Protein AF-W4FHT8-F1 (afdb_monomer_lite)

Secondary structure (DSSP, 8-state):
---------S--------TTS---B-TTSEEEEEEEETTEEEEEEEE--TT-GGG-EEEETTTTEEEESS-TTEEEE--TT-TT---EEEE---

InterPro domains:
  IPR000772 Ricin B, lectin domain [PF00652] (19-91)
  IPR035992 Ricin B-like lectins [SSF50370] (22-90)

Organism: Aphanomyces astaci (NCBI:txid112090)

pLDDT: mean 80.92, std 19.7, range [33.56, 96.69]

Sequence (94 aa):
MAPVQRRDTPAKTSSGCTTSTRQLQSNVRNCLDAYLKVGKYWVHTSLCDGAKSNQKWHVDFADHRIKHDTHPNVCLDADPTDPQRKVQVWDTGP

Radius of gyration: 15.67 Å; chains: 1; bounding box: 44×27×42 Å

Structure (mmCIF, N/CA/C/O backbone):
data_AF-W4FHT8-F1
#
_entry.id   AF-W4FHT8-F1
#
loop_
_atom_site.group_PDB
_atom_site.id
_atom_site.type_symbol
_atom_site.label_atom_id
_atom_site.label_alt_id
_atom_site.label_comp_id
_atom_site.label_asym_id
_atom_site.label_entity_id
_atom_site.label_seq_id
_atom_site.pdbx_PDB_ins_code
_atom_site.Cartn_x
_atom_site.Cartn_y
_atom_site.Cartn_z
_atom_site.occupancy
_atom_site.B_iso_or_equiv
_atom_site.auth_seq_id
_atom_site.auth_comp_id
_atom_site.auth_asym_id
_atom_site.auth_atom_id
_atom_site.pdbx_PDB_model_num
ATOM 1 N N . MET A 1 1 ? -33.190 11.893 -11.506 1.00 39.81 1 MET A N 1
ATOM 2 C CA . MET A 1 1 ? -31.740 11.821 -11.223 1.00 39.81 1 MET A CA 1
ATOM 3 C C . MET A 1 1 ? -31.142 10.832 -12.205 1.00 39.81 1 MET A C 1
ATOM 5 O O . MET A 1 1 ? -31.504 9.667 -12.147 1.00 39.81 1 MET A O 1
ATOM 9 N N . ALA A 1 2 ? -30.353 11.300 -13.171 1.00 33.56 2 ALA A N 1
ATOM 10 C CA . ALA A 1 2 ? -29.719 10.424 -14.154 1.00 33.56 2 ALA A CA 1
ATOM 11 C C . ALA A 1 2 ? -28.384 9.897 -13.592 1.00 33.56 2 ALA A C 1
ATOM 13 O O . ALA A 1 2 ? -27.673 10.665 -12.937 1.00 33.56 2 ALA A O 1
ATOM 14 N N . PRO A 1 3 ? -28.039 8.618 -13.810 1.00 37.22 3 PRO A N 1
ATOM 15 C CA . PRO A 1 3 ? -26.740 8.083 -13.423 1.00 37.22 3 PRO A CA 1
ATOM 16 C C . PRO A 1 3 ? -25.623 8.798 -14.194 1.00 37.22 3 PRO A C 1
ATOM 18 O O . PRO A 1 3 ? -25.774 9.124 -15.371 1.00 37.22 3 PRO A O 1
ATOM 21 N N . VAL A 1 4 ? -24.488 9.039 -13.534 1.00 43.19 4 VAL A N 1
ATOM 22 C CA . VAL A 1 4 ? -23.282 9.571 -14.182 1.00 43.19 4 VAL A CA 1
ATOM 23 C C . VAL A 1 4 ? -22.786 8.538 -15.198 1.00 43.19 4 VAL A C 1
ATOM 25 O O . VAL A 1 4 ? -22.140 7.557 -14.837 1.00 43.19 4 VAL A O 1
ATOM 28 N N . GLN A 1 5 ? -23.104 8.740 -16.478 1.00 38.22 5 GLN A N 1
ATOM 29 C CA . GLN A 1 5 ? -22.506 7.986 -17.578 1.00 38.22 5 GLN A CA 1
ATOM 30 C C . GLN A 1 5 ? -21.032 8.377 -17.711 1.00 38.22 5 GLN A C 1
ATOM 32 O O . GLN A 1 5 ? -20.686 9.563 -17.773 1.00 38.22 5 GLN A O 1
ATOM 37 N N . ARG A 1 6 ? -20.148 7.372 -17.754 1.00 45.06 6 ARG A N 1
ATOM 38 C CA . ARG A 1 6 ? -18.754 7.586 -18.149 1.00 45.06 6 ARG A CA 1
ATOM 39 C C . ARG A 1 6 ? -18.772 8.126 -19.579 1.00 45.06 6 ARG A C 1
ATOM 41 O O . ARG A 1 6 ? -19.414 7.554 -20.450 1.00 45.06 6 ARG A O 1
ATOM 48 N N . ARG A 1 7 ? -18.123 9.267 -19.806 1.00 44.91 7 ARG A N 1
ATOM 49 C CA . ARG A 1 7 ? -17.973 9.831 -21.149 1.00 44.91 7 ARG A CA 1
ATOM 50 C C . ARG A 1 7 ? -17.004 8.953 -21.931 1.00 44.91 7 ARG A C 1
ATOM 52 O O . ARG A 1 7 ? -15.794 9.060 -21.733 1.00 44.91 7 ARG A O 1
ATOM 59 N N . ASP A 1 8 ? -17.547 8.122 -22.811 1.00 53.19 8 ASP A N 1
ATOM 60 C CA . ASP A 1 8 ? -16.795 7.366 -23.809 1.00 53.19 8 ASP A CA 1
ATOM 61 C C . ASP A 1 8 ? -16.204 8.343 -24.835 1.00 53.19 8 ASP A C 1
ATOM 63 O O . ASP A 1 8 ? -16.781 8.669 -25.868 1.00 53.19 8 ASP A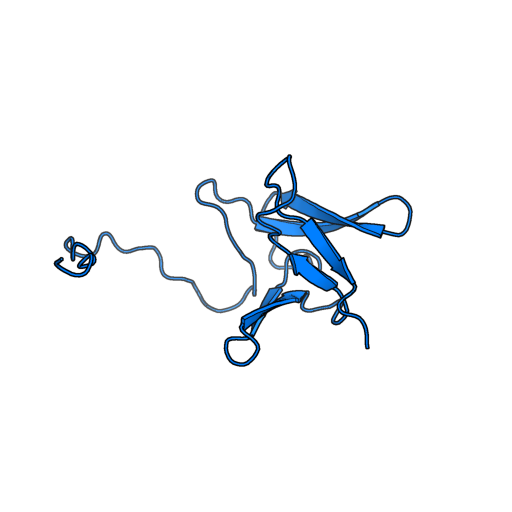 O 1
ATOM 67 N N . THR A 1 9 ? -15.043 8.887 -24.483 1.00 47.53 9 THR A N 1
ATOM 68 C CA . THR A 1 9 ? -14.156 9.595 -25.409 1.00 47.53 9 THR A CA 1
ATOM 69 C C . THR A 1 9 ? -13.468 8.526 -26.264 1.00 47.53 9 THR A C 1
ATOM 71 O O . THR A 1 9 ? -13.110 7.489 -25.697 1.00 47.53 9 THR A O 1
ATOM 74 N N . PRO A 1 10 ? -13.245 8.732 -27.583 1.00 41.53 10 PRO A N 1
ATOM 75 C CA . PRO A 1 10 ? -12.487 7.788 -28.401 1.00 41.53 10 PRO A CA 1
ATOM 76 C C . PRO A 1 10 ? -11.190 7.495 -27.672 1.00 41.53 10 PRO A C 1
ATOM 78 O O . PRO A 1 10 ? -10.535 8.444 -27.237 1.00 41.53 10 PRO A O 1
ATOM 81 N N . ALA A 1 11 ? -10.889 6.214 -27.462 1.00 45.62 11 ALA A N 1
ATOM 82 C CA . ALA A 1 11 ? -9.784 5.769 -26.637 1.00 45.62 11 ALA A CA 1
ATOM 83 C C . ALA A 1 11 ? -8.500 6.516 -27.026 1.00 45.62 11 ALA A C 1
ATOM 85 O O . ALA A 1 11 ? -7.759 6.108 -27.917 1.00 45.62 11 ALA A O 1
ATOM 86 N N . LYS A 1 12 ? -8.192 7.596 -26.295 1.00 40.81 12 LYS A N 1
ATOM 87 C CA . LYS A 1 12 ? -6.814 7.905 -25.956 1.00 40.81 12 LYS A CA 1
ATOM 88 C C . LYS A 1 12 ? -6.377 6.596 -25.349 1.00 40.81 12 LYS A C 1
ATOM 90 O O . LYS A 1 12 ? -6.935 6.234 -24.317 1.00 40.81 12 LYS A O 1
ATOM 95 N N . THR A 1 13 ? -5.539 5.840 -26.050 1.00 39.06 13 THR A N 1
ATOM 96 C CA . THR A 1 13 ? -4.941 4.624 -25.521 1.00 39.06 13 THR A CA 1
ATOM 97 C C . THR A 1 13 ? -4.395 5.011 -24.160 1.00 39.06 13 THR A C 1
ATOM 99 O O . THR A 1 13 ? -3.330 5.622 -24.059 1.00 39.06 13 THR A O 1
ATOM 102 N N . SER A 1 14 ? -5.174 4.751 -23.108 1.00 46.81 14 SER A N 1
ATOM 103 C CA . SER A 1 14 ? -4.646 4.563 -21.785 1.00 46.81 14 SER A CA 1
ATOM 104 C C . SER A 1 14 ? -3.677 3.445 -22.056 1.00 46.81 14 SER A C 1
ATOM 106 O O . SER A 1 14 ? -4.114 2.335 -22.368 1.00 46.81 14 SER A O 1
ATOM 108 N N . SER A 1 15 ? -2.389 3.777 -22.125 1.00 48.53 15 SER A N 1
ATOM 109 C CA . SER A 1 15 ? -1.322 2.802 -22.018 1.00 48.53 15 SER A CA 1
ATOM 110 C C . SER A 1 15 ? -1.818 1.829 -20.963 1.00 48.53 15 SER A C 1
ATOM 112 O O . SER A 1 15 ? -2.087 2.267 -19.842 1.00 48.53 15 SER A O 1
ATOM 114 N N . GLY A 1 16 ? -2.190 0.618 -21.393 1.00 47.62 16 GLY A N 1
ATOM 115 C CA . GLY A 1 16 ? -3.031 -0.255 -20.581 1.00 47.62 16 GLY A CA 1
ATOM 116 C C . GLY A 1 16 ? -2.406 -0.429 -19.203 1.00 47.62 16 GLY A C 1
ATOM 117 O O . GLY A 1 16 ? -1.202 -0.229 -19.050 1.00 47.62 16 GLY A O 1
ATOM 118 N N . CYS A 1 17 ? -3.191 -0.812 -18.194 1.00 49.16 17 CYS A N 1
ATOM 119 C CA . CYS A 1 17 ? -2.595 -1.436 -17.012 1.00 49.16 17 CYS A CA 1
ATOM 120 C C . CYS A 1 17 ? -1.817 -2.667 -17.504 1.00 49.16 17 CYS A C 1
ATOM 122 O O . CYS A 1 17 ? -2.393 -3.733 -17.707 1.00 49.16 17 CYS A O 1
ATOM 124 N N . THR A 1 18 ? -0.533 -2.490 -17.817 1.00 50.53 18 THR A N 1
ATOM 125 C CA . THR A 1 18 ? 0.323 -3.527 -18.375 1.00 50.53 18 THR A CA 1
ATOM 126 C C . THR A 1 18 ? 0.559 -4.549 -17.279 1.00 50.53 18 THR A C 1
ATOM 128 O O . THR A 1 18 ? 1.050 -4.227 -16.198 1.00 50.53 18 THR A O 1
ATOM 131 N N . THR A 1 19 ? 0.182 -5.790 -17.547 1.00 60.53 19 THR A N 1
ATOM 132 C CA . THR A 1 19 ? 0.409 -6.937 -16.673 1.00 60.53 19 THR A CA 1
ATOM 133 C C . THR A 1 19 ? 1.907 -7.135 -16.432 1.00 60.53 19 THR A C 1
ATOM 135 O O . THR A 1 19 ? 2.623 -7.435 -17.383 1.00 60.53 19 THR A O 1
ATOM 138 N N . SER A 1 20 ? 2.375 -6.963 -15.183 1.00 61.97 20 SER A N 1
ATOM 139 C CA . SER A 1 20 ? 3.218 -7.947 -14.455 1.00 61.97 20 SER A CA 1
ATOM 140 C C . SER A 1 20 ? 4.043 -7.385 -13.272 1.00 61.97 20 SER A C 1
ATOM 142 O O . SER A 1 20 ? 4.812 -8.139 -12.682 1.00 61.97 20 SER A O 1
ATOM 144 N N . THR A 1 21 ? 3.925 -6.117 -12.859 1.00 70.00 21 THR A N 1
ATOM 145 C CA . THR A 1 21 ? 4.696 -5.641 -11.681 1.00 70.00 21 THR A CA 1
ATOM 146 C C . THR A 1 21 ? 3.913 -5.616 -10.369 1.00 70.00 21 THR A C 1
ATOM 148 O O . THR A 1 21 ? 4.528 -5.475 -9.318 1.00 70.00 21 THR A O 1
ATOM 151 N N . ARG A 1 22 ? 2.577 -5.774 -10.402 1.00 89.94 22 ARG A N 1
ATOM 152 C CA . ARG A 1 22 ? 1.682 -5.554 -9.240 1.00 89.94 22 ARG A CA 1
ATOM 153 C C . ARG A 1 22 ? 1.872 -4.168 -8.594 1.00 89.94 22 ARG A C 1
ATOM 155 O O . ARG A 1 22 ? 1.583 -3.987 -7.418 1.00 89.94 22 ARG A O 1
ATOM 162 N N . GLN A 1 23 ? 2.358 -3.185 -9.354 1.00 92.81 23 GLN A N 1
ATOM 163 C CA . GLN A 1 23 ? 2.561 -1.823 -8.869 1.00 92.81 23 GLN A CA 1
ATOM 164 C C . GLN A 1 23 ? 1.322 -0.959 -9.102 1.00 92.81 23 GLN A C 1
ATOM 166 O O . GLN A 1 23 ? 0.692 -1.023 -10.158 1.00 92.81 23 GLN A O 1
ATOM 171 N N . LEU A 1 24 ? 1.016 -0.101 -8.130 1.00 93.12 24 LEU A N 1
ATOM 172 C CA . LEU A 1 24 ? 0.005 0.946 -8.258 1.00 93.12 24 LEU A CA 1
ATOM 173 C C . LEU A 1 24 ? 0.706 2.254 -8.623 1.00 93.12 24 LEU A C 1
ATOM 175 O O . LEU A 1 24 ? 1.443 2.807 -7.806 1.00 93.12 24 LEU A O 1
ATOM 179 N N . GLN A 1 25 ? 0.508 2.725 -9.854 1.00 92.62 25 GLN A N 1
ATOM 180 C CA . GLN A 1 25 ? 1.192 3.904 -10.385 1.00 92.62 25 GLN A CA 1
ATOM 181 C C . GLN A 1 25 ? 0.299 5.151 -10.321 1.00 92.62 25 GLN A C 1
ATOM 183 O O . GLN A 1 25 ? -0.874 5.117 -10.690 1.00 92.62 25 GLN A O 1
ATOM 188 N N . SER A 1 26 ? 0.866 6.273 -9.883 1.00 90.88 26 SER A N 1
ATOM 189 C CA . SER A 1 26 ? 0.229 7.587 -9.933 1.00 90.88 26 SER A CA 1
ATOM 190 C C . SER A 1 26 ? 0.255 8.180 -11.347 1.00 90.88 26 SER A C 1
ATOM 192 O O . SER A 1 26 ? 1.031 7.781 -12.217 1.00 90.88 26 SER A O 1
ATOM 194 N N . ASN A 1 27 ? -0.542 9.221 -11.577 1.00 89.00 27 ASN A N 1
ATOM 195 C CA . ASN A 1 27 ? -0.548 9.970 -12.838 1.00 89.00 27 ASN A CA 1
ATOM 196 C C . ASN A 1 27 ? 0.791 10.670 -13.160 1.00 89.00 27 ASN A C 1
ATOM 198 O O . ASN A 1 27 ? 1.027 11.016 -14.316 1.00 89.00 27 ASN A O 1
ATOM 202 N N . VAL A 1 28 ? 1.667 10.859 -12.167 1.00 88.69 28 VAL A N 1
ATOM 203 C CA . VAL A 1 28 ? 3.022 11.424 -12.323 1.00 88.69 28 VAL A CA 1
ATOM 204 C C . VAL A 1 28 ? 4.113 10.348 -12.408 1.00 88.69 28 VAL A C 1
ATOM 206 O O . VAL A 1 28 ? 5.291 10.655 -12.275 1.00 88.69 28 VAL A O 1
ATOM 209 N N . ARG A 1 29 ? 3.733 9.088 -12.667 1.00 88.50 29 ARG A N 1
ATOM 210 C CA . ARG A 1 29 ? 4.624 7.932 -12.888 1.00 88.50 29 ARG A CA 1
ATOM 211 C C . ARG A 1 29 ? 5.432 7.448 -11.677 1.00 88.50 29 ARG A C 1
ATOM 213 O O . ARG A 1 29 ? 6.346 6.647 -11.858 1.00 88.50 29 ARG A O 1
ATOM 220 N N . ASN A 1 30 ? 5.060 7.846 -10.464 1.00 94.81 30 ASN A N 1
ATOM 221 C CA . ASN A 1 30 ? 5.576 7.232 -9.238 1.00 94.81 30 ASN A CA 1
ATOM 222 C C . ASN A 1 30 ? 4.713 6.037 -8.829 1.00 94.81 30 ASN A C 1
ATOM 224 O O . ASN A 1 30 ? 3.534 5.983 -9.167 1.00 94.81 30 ASN A O 1
ATOM 228 N N . CYS A 1 31 ? 5.281 5.105 -8.076 1.00 96.06 31 CYS A N 1
ATOM 229 C CA . CYS A 1 31 ? 4.593 3.932 -7.563 1.00 96.06 31 CYS A CA 1
ATOM 230 C C . CYS A 1 31 ? 4.327 4.069 -6.066 1.00 96.06 31 CYS A C 1
ATOM 232 O O . CYS A 1 31 ? 5.105 4.689 -5.337 1.00 96.06 31 CYS A O 1
ATOM 234 N N . LEU A 1 32 ? 3.206 3.504 -5.626 1.00 96.19 32 LEU A N 1
ATOM 235 C CA . LEU A 1 32 ? 2.855 3.397 -4.219 1.00 96.19 32 LEU A CA 1
ATOM 236 C C . LEU A 1 32 ? 3.805 2.418 -3.524 1.00 96.19 32 LEU A C 1
ATOM 238 O O . LEU A 1 32 ? 3.960 1.280 -3.968 1.00 96.19 32 LEU A O 1
ATOM 242 N N . ASP A 1 33 ? 4.421 2.866 -2.441 1.00 96.69 33 ASP A N 1
ATOM 243 C CA . ASP A 1 33 ? 5.510 2.176 -1.758 1.00 96.69 33 ASP A CA 1
ATOM 244 C C . ASP A 1 33 ? 5.204 2.091 -0.255 1.00 96.69 33 ASP A C 1
ATOM 246 O O . ASP A 1 33 ? 4.932 3.117 0.378 1.00 96.69 33 ASP A O 1
ATOM 250 N N . ALA A 1 34 ? 5.202 0.874 0.298 1.00 96.31 34 ALA A N 1
ATOM 251 C CA . ALA A 1 34 ? 5.033 0.606 1.723 1.00 96.31 34 ALA A CA 1
ATOM 252 C C . ALA A 1 34 ? 6.393 0.378 2.395 1.00 96.31 34 ALA A C 1
ATOM 254 O O . ALA A 1 34 ? 6.977 -0.702 2.316 1.00 96.31 34 ALA A O 1
ATOM 255 N N . TYR A 1 35 ? 6.893 1.375 3.111 1.00 94.12 35 TYR A N 1
ATOM 256 C CA . TYR A 1 35 ? 8.234 1.350 3.684 1.00 94.12 35 TYR A CA 1
ATOM 257 C C . TYR A 1 35 ? 8.201 1.244 5.209 1.00 94.12 35 TYR A C 1
ATOM 259 O O . TYR A 1 35 ? 7.286 1.733 5.874 1.00 94.12 35 TYR A O 1
ATOM 267 N N . LEU A 1 36 ? 9.226 0.611 5.780 1.00 92.06 36 LEU A N 1
ATOM 268 C CA . LEU A 1 36 ? 9.381 0.487 7.226 1.00 92.06 36 LEU A CA 1
ATOM 269 C C . LEU A 1 36 ? 10.071 1.736 7.792 1.00 92.06 36 LEU A C 1
ATOM 271 O O . LEU A 1 36 ? 11.167 2.103 7.366 1.00 92.06 36 LEU A O 1
ATOM 275 N N . LYS A 1 37 ? 9.461 2.370 8.794 1.00 91.25 37 LYS A N 1
ATOM 276 C CA . LYS A 1 37 ? 10.042 3.499 9.530 1.00 91.25 37 LYS A CA 1
ATOM 277 C C . LYS A 1 37 ? 9.680 3.400 11.008 1.00 91.25 37 LYS A C 1
ATOM 279 O O . LYS A 1 37 ? 8.507 3.381 11.370 1.00 91.25 37 LYS A O 1
ATOM 284 N N . VAL A 1 38 ? 10.705 3.363 11.864 1.00 91.69 38 VAL A N 1
ATOM 285 C CA . VAL A 1 38 ? 10.571 3.227 13.331 1.00 91.69 38 VAL A CA 1
ATOM 286 C C . VAL A 1 38 ? 9.677 2.028 13.708 1.00 91.69 38 VAL A C 1
ATOM 288 O O . VAL A 1 38 ? 8.731 2.147 14.479 1.00 91.69 38 VAL A O 1
ATOM 291 N N . GLY A 1 39 ? 9.940 0.868 13.093 1.00 89.19 39 GLY A N 1
ATOM 292 C CA . GLY A 1 39 ? 9.232 -0.388 13.382 1.00 89.19 39 GLY A CA 1
ATOM 293 C C . GLY A 1 39 ? 7.774 -0.456 12.911 1.00 89.19 39 GLY A C 1
ATOM 294 O O . GLY A 1 39 ? 7.086 -1.414 13.244 1.00 89.19 39 GLY A O 1
ATOM 295 N N . LYS A 1 40 ? 7.292 0.533 12.148 1.00 89.56 40 LYS A N 1
ATOM 296 C CA . LYS A 1 40 ? 5.936 0.561 11.581 1.00 89.56 40 LYS A CA 1
ATOM 297 C C . LYS A 1 40 ? 5.983 0.764 10.074 1.00 89.56 40 LYS A C 1
ATOM 299 O O . LYS A 1 40 ? 6.900 1.418 9.573 1.00 89.56 40 LYS A O 1
ATOM 304 N N . TYR A 1 41 ? 4.997 0.228 9.364 1.00 93.12 41 TYR A N 1
ATOM 305 C CA . TYR A 1 41 ? 4.833 0.510 7.944 1.00 93.12 41 TYR A CA 1
ATOM 306 C C . TYR A 1 41 ? 4.209 1.888 7.737 1.00 93.12 41 TYR A C 1
ATOM 308 O O . TYR A 1 41 ? 3.342 2.324 8.493 1.00 93.12 41 TYR A O 1
ATOM 316 N N . TRP A 1 42 ? 4.678 2.562 6.698 1.00 94.56 42 TRP A N 1
ATOM 317 C CA . TRP A 1 42 ? 4.171 3.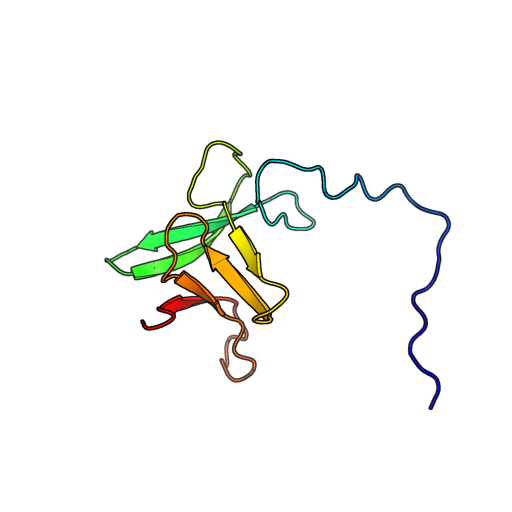828 6.193 1.00 94.56 42 TRP A CA 1
ATOM 318 C C . TRP A 1 42 ? 4.005 3.707 4.688 1.00 94.56 42 TRP A C 1
ATOM 320 O O . TRP A 1 42 ? 4.616 2.842 4.065 1.00 94.56 42 TRP A O 1
ATOM 330 N N . VAL A 1 43 ? 3.218 4.599 4.096 1.00 95.94 43 VAL A N 1
ATOM 331 C CA . VAL A 1 43 ? 3.027 4.637 2.650 1.00 95.94 43 VAL A CA 1
ATOM 332 C C . VAL A 1 43 ? 3.444 5.983 2.085 1.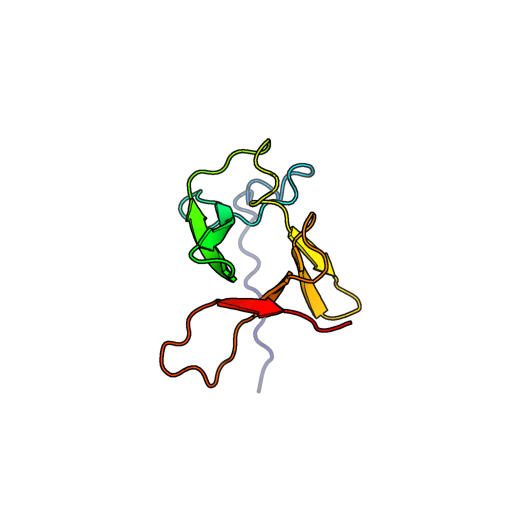00 95.94 43 VAL A C 1
ATOM 334 O O . VAL A 1 43 ? 3.213 7.031 2.688 1.00 95.94 43 VAL A O 1
ATOM 337 N N . HIS A 1 44 ? 4.079 5.952 0.922 1.00 95.81 44 HIS A N 1
ATOM 338 C CA . HIS A 1 44 ? 4.372 7.140 0.134 1.00 95.81 44 HIS A CA 1
ATOM 339 C C . HIS A 1 44 ? 4.383 6.796 -1.356 1.00 95.81 44 HIS A C 1
ATOM 341 O O . HIS A 1 44 ? 4.165 5.651 -1.749 1.00 95.81 44 HIS A O 1
ATOM 347 N N . THR A 1 45 ? 4.628 7.800 -2.196 1.00 95.88 45 THR A N 1
ATOM 348 C CA . THR A 1 45 ? 4.975 7.550 -3.596 1.00 95.88 45 THR A CA 1
ATOM 349 C C . THR A 1 45 ? 6.485 7.659 -3.770 1.00 95.88 45 THR A C 1
ATOM 351 O O . THR A 1 45 ? 7.122 8.540 -3.189 1.00 95.88 45 THR A O 1
ATOM 354 N N . SER A 1 46 ? 7.053 6.760 -4.565 1.00 95.94 46 SER A N 1
ATOM 355 C CA . SER A 1 46 ? 8.478 6.713 -4.898 1.00 95.94 46 SER A CA 1
ATOM 356 C C . SER A 1 46 ? 8.658 6.381 -6.379 1.00 95.94 46 SER A C 1
ATOM 358 O O . SER A 1 46 ? 7.691 6.026 -7.055 1.00 95.94 46 SER A O 1
ATOM 360 N N . LEU A 1 47 ? 9.875 6.490 -6.913 1.00 96.19 47 LEU A N 1
ATOM 361 C CA . LEU A 1 47 ? 10.144 6.048 -8.283 1.00 96.19 47 LEU A CA 1
ATOM 362 C C . LEU A 1 47 ? 9.782 4.564 -8.430 1.00 96.19 47 LEU A C 1
ATOM 364 O O . LEU A 1 47 ? 10.098 3.747 -7.562 1.00 96.19 47 LEU A O 1
ATOM 368 N N . CYS A 1 48 ? 9.104 4.236 -9.528 1.00 94.75 48 CYS A N 1
ATOM 369 C CA . CYS A 1 48 ? 8.714 2.867 -9.828 1.00 94.75 48 CYS A CA 1
ATOM 370 C C . CYS A 1 48 ? 9.937 1.992 -10.105 1.00 94.75 48 CYS A C 1
ATOM 372 O O . CYS A 1 48 ? 10.731 2.293 -10.994 1.00 94.75 48 CYS A O 1
ATOM 374 N N . ASP A 1 49 ? 10.027 0.868 -9.404 1.00 93.25 49 ASP A N 1
ATOM 375 C CA . ASP A 1 49 ? 11.010 -0.184 -9.643 1.00 93.25 49 ASP A CA 1
ATOM 376 C C . ASP A 1 49 ? 10.330 -1.549 -9.476 1.00 93.25 49 ASP A C 1
ATOM 378 O O . ASP A 1 49 ? 9.922 -1.926 -8.380 1.00 93.25 49 ASP A O 1
ATOM 382 N N . GLY A 1 50 ? 10.174 -2.294 -10.573 1.00 91.00 50 GLY A N 1
ATOM 383 C CA . GLY A 1 50 ? 9.477 -3.586 -10.561 1.00 91.00 50 GLY A CA 1
ATOM 384 C C . GLY A 1 50 ? 10.151 -4.660 -9.692 1.00 91.00 50 GLY A C 1
ATOM 385 O O . GLY A 1 50 ? 9.508 -5.651 -9.329 1.00 91.00 50 GLY A O 1
ATOM 386 N N . ALA A 1 51 ? 11.425 -4.472 -9.329 1.00 91.94 51 ALA A N 1
ATOM 387 C CA . ALA A 1 51 ? 12.148 -5.360 -8.424 1.00 91.94 51 ALA A CA 1
ATOM 388 C C . ALA A 1 51 ? 11.834 -5.087 -6.941 1.00 91.94 51 ALA A C 1
ATOM 390 O O . ALA A 1 51 ? 11.988 -5.985 -6.111 1.00 91.94 51 ALA A O 1
ATOM 391 N N . LYS A 1 52 ? 11.352 -3.885 -6.594 1.00 93.31 52 LYS A N 1
ATOM 392 C CA . LYS A 1 52 ? 11.036 -3.493 -5.215 1.00 93.31 52 LYS A CA 1
ATOM 393 C C . LYS A 1 52 ? 9.789 -4.210 -4.702 1.00 93.31 52 LYS A C 1
ATOM 395 O O . LYS A 1 52 ? 8.667 -3.911 -5.103 1.00 93.31 52 LYS A O 1
ATOM 400 N N . SER A 1 53 ? 9.982 -5.158 -3.784 1.00 94.69 53 SER A N 1
ATOM 401 C CA . SER A 1 53 ? 8.893 -5.907 -3.138 1.00 94.69 53 SER A CA 1
ATOM 402 C C . SER A 1 53 ? 7.921 -5.010 -2.374 1.00 94.69 53 SER A C 1
ATOM 404 O O . SER A 1 53 ? 6.727 -5.287 -2.363 1.00 94.69 53 SER A O 1
ATOM 406 N N . ASN A 1 54 ? 8.417 -3.911 -1.807 1.00 96.00 54 ASN A N 1
ATOM 407 C CA . ASN A 1 54 ? 7.628 -2.904 -1.102 1.00 96.00 54 ASN A CA 1
ATOM 408 C C . ASN A 1 54 ? 6.734 -2.037 -2.011 1.00 96.00 54 ASN A C 1
ATOM 410 O O . ASN A 1 54 ? 6.006 -1.182 -1.518 1.00 96.00 54 ASN A O 1
ATOM 414 N N . GLN A 1 55 ? 6.781 -2.234 -3.333 1.00 96.19 55 GLN A N 1
ATOM 415 C CA . GLN A 1 55 ? 5.911 -1.550 -4.297 1.00 96.19 55 GLN A CA 1
ATOM 416 C C . GLN A 1 55 ? 4.844 -2.474 -4.892 1.00 96.19 55 GLN A C 1
ATOM 418 O O . GLN A 1 55 ? 4.191 -2.114 -5.874 1.00 96.19 55 GLN A O 1
ATOM 423 N N . LYS A 1 56 ? 4.676 -3.675 -4.331 1.00 94.88 56 LYS A N 1
ATOM 424 C CA . LYS A 1 56 ? 3.776 -4.699 -4.859 1.00 94.88 56 LYS A CA 1
ATOM 425 C C . LYS A 1 56 ? 2.513 -4.786 -4.015 1.00 94.88 56 LYS A C 1
ATOM 427 O O . LYS A 1 56 ? 2.567 -4.978 -2.802 1.00 94.88 56 LYS A O 1
ATOM 432 N N . TRP A 1 57 ? 1.374 -4.694 -4.688 1.00 94.31 57 TRP A N 1
ATOM 433 C CA . TRP A 1 57 ? 0.051 -4.678 -4.083 1.00 94.31 57 TRP A CA 1
ATOM 434 C C . TRP A 1 57 ? -0.871 -5.670 -4.790 1.00 94.31 57 TRP A C 1
ATOM 436 O O . TRP A 1 57 ? -0.888 -5.779 -6.018 1.00 94.31 57 TRP A O 1
ATOM 446 N N . HIS A 1 58 ? -1.671 -6.376 -4.006 1.00 92.19 58 HIS A N 1
ATOM 447 C CA . HIS A 1 58 ? -2.740 -7.238 -4.468 1.00 92.19 58 HIS A CA 1
ATOM 448 C C . HIS A 1 58 ? -4.082 -6.526 -4.281 1.00 92.19 58 HIS A C 1
ATOM 450 O O . HIS A 1 58 ? -4.480 -6.216 -3.158 1.00 92.19 58 HIS A O 1
ATOM 456 N N . VAL A 1 59 ? -4.782 -6.263 -5.385 1.00 90.75 59 VAL A N 1
ATOM 457 C CA . VAL A 1 59 ? -6.153 -5.740 -5.349 1.00 90.75 59 VAL A CA 1
ATOM 458 C C . VAL A 1 59 ? -7.099 -6.926 -5.223 1.00 90.75 59 VAL A C 1
ATOM 460 O O . VAL A 1 59 ? -7.351 -7.640 -6.193 1.00 90.75 59 VAL A O 1
ATOM 463 N N . ASP A 1 60 ? -7.587 -7.138 -4.010 1.00 88.31 60 ASP A N 1
ATOM 464 C CA . ASP A 1 60 ? -8.576 -8.150 -3.692 1.00 88.31 60 ASP A CA 1
ATOM 465 C C . ASP A 1 60 ? -9.974 -7.593 -3.966 1.00 88.31 60 ASP A C 1
ATOM 467 O O . ASP A 1 60 ? -10.516 -6.780 -3.210 1.00 88.31 60 ASP A O 1
ATOM 471 N N . PHE A 1 61 ? -10.553 -8.017 -5.084 1.00 87.31 61 PHE A N 1
ATOM 472 C CA . PHE A 1 61 ? -11.887 -7.589 -5.487 1.00 87.31 61 PHE A CA 1
ATOM 473 C C . PHE A 1 61 ? -13.008 -8.266 -4.695 1.00 87.31 61 PHE A C 1
ATOM 475 O O . PHE A 1 61 ? -14.105 -7.714 -4.673 1.00 87.31 61 PHE A O 1
ATOM 482 N N . ALA A 1 62 ? -12.755 -9.421 -4.070 1.00 90.31 62 ALA A N 1
ATOM 483 C CA . ALA A 1 62 ? -13.758 -10.140 -3.289 1.00 90.31 62 ALA A CA 1
ATOM 484 C C . ALA A 1 62 ? -13.934 -9.498 -1.908 1.00 90.31 62 ALA A C 1
ATOM 486 O O . ALA A 1 62 ? -15.058 -9.228 -1.497 1.00 90.31 62 ALA A O 1
ATOM 487 N N . ASP A 1 63 ? -12.821 -9.173 -1.246 1.00 86.00 63 ASP A N 1
ATOM 488 C CA . ASP A 1 63 ? -12.828 -8.524 0.072 1.00 86.00 63 ASP A CA 1
ATOM 489 C C . ASP A 1 63 ? -12.860 -6.989 -0.008 1.00 86.00 63 ASP A C 1
ATOM 491 O O . ASP A 1 63 ? -12.930 -6.315 1.021 1.00 86.00 63 ASP A O 1
ATOM 495 N N . HIS A 1 64 ? -12.765 -6.427 -1.217 1.00 89.44 64 HIS A N 1
ATOM 496 C CA . HIS A 1 64 ? -12.635 -4.988 -1.472 1.00 89.44 64 HIS A CA 1
ATOM 497 C C . HIS A 1 64 ? -11.445 -4.354 -0.736 1.00 89.44 64 HIS A C 1
ATOM 499 O O . HIS A 1 64 ? -11.551 -3.279 -0.144 1.00 89.44 64 HIS A O 1
ATOM 505 N N . ARG A 1 65 ? -10.290 -5.026 -0.777 1.00 90.19 65 ARG A N 1
ATOM 506 C CA . ARG A 1 65 ? -9.066 -4.612 -0.074 1.00 90.19 65 ARG A CA 1
ATOM 507 C C . ARG A 1 65 ? -7.896 -4.476 -1.034 1.00 90.19 65 ARG A C 1
ATOM 509 O O . ARG A 1 65 ? -7.787 -5.203 -2.014 1.00 90.19 65 ARG A O 1
ATOM 516 N N . ILE A 1 66 ? -6.973 -3.578 -0.712 1.00 93.31 66 ILE A N 1
ATOM 517 C CA . ILE A 1 66 ? -5.670 -3.498 -1.375 1.00 93.31 66 ILE A CA 1
ATOM 518 C C . ILE A 1 66 ? -4.631 -3.975 -0.361 1.00 93.31 66 ILE A C 1
ATOM 520 O O . ILE A 1 66 ? -4.275 -3.248 0.564 1.00 93.31 66 ILE A O 1
ATOM 524 N N . LYS A 1 67 ? -4.187 -5.222 -0.519 1.00 93.75 67 LYS A N 1
ATOM 525 C CA . LYS A 1 67 ? -3.256 -5.919 0.378 1.00 93.75 67 LYS A CA 1
ATOM 526 C C . LYS A 1 67 ? -1.825 -5.736 -0.126 1.00 93.75 67 LYS A C 1
ATOM 528 O O . LYS A 1 67 ? -1.594 -5.729 -1.334 1.00 93.75 67 LYS A O 1
ATOM 533 N N . HIS A 1 68 ? -0.851 -5.596 0.763 1.00 94.69 68 HIS A N 1
ATOM 534 C CA . HIS A 1 68 ? 0.552 -5.613 0.362 1.00 94.69 68 HIS A CA 1
ATOM 535 C C . HIS A 1 68 ? 0.970 -7.040 -0.028 1.00 94.69 68 HIS A C 1
ATOM 537 O O . HIS A 1 68 ? 0.650 -7.999 0.670 1.00 94.69 68 HIS A O 1
ATOM 543 N N . ASP A 1 69 ? 1.703 -7.196 -1.131 1.00 92.69 69 ASP A N 1
ATOM 544 C CA . ASP A 1 69 ? 1.969 -8.515 -1.731 1.00 92.69 69 ASP A CA 1
ATOM 545 C C . ASP A 1 69 ? 2.925 -9.374 -0.887 1.00 92.69 69 ASP A C 1
ATOM 547 O O . ASP A 1 69 ? 2.791 -10.593 -0.833 1.00 92.69 69 ASP A O 1
ATOM 551 N N . THR A 1 70 ? 3.884 -8.744 -0.197 1.00 91.44 70 THR A N 1
ATOM 552 C CA . THR A 1 70 ? 4.875 -9.454 0.642 1.00 91.44 70 THR A CA 1
ATOM 553 C C . THR A 1 70 ? 4.646 -9.319 2.142 1.00 91.44 70 THR A C 1
ATOM 555 O O . THR A 1 70 ? 5.348 -9.954 2.923 1.00 91.44 70 THR A O 1
ATOM 558 N N . HIS A 1 71 ? 3.697 -8.480 2.556 1.00 90.31 71 HIS A N 1
ATOM 559 C CA . HIS A 1 71 ? 3.380 -8.236 3.964 1.00 90.31 71 HIS A CA 1
ATOM 560 C C . HIS A 1 71 ? 1.865 -8.390 4.102 1.00 90.31 71 HIS A C 1
ATOM 562 O O . HIS A 1 71 ? 1.148 -7.396 4.047 1.00 90.31 71 HIS A O 1
ATOM 568 N N . PRO A 1 72 ? 1.350 -9.629 4.182 1.00 83.00 72 PRO A N 1
ATOM 569 C CA . PRO A 1 72 ? -0.082 -9.896 4.043 1.00 83.00 72 PRO A CA 1
ATOM 570 C C . PRO A 1 72 ? -0.926 -9.243 5.141 1.00 83.00 72 PRO A C 1
ATOM 572 O O . PRO A 1 72 ? -2.114 -9.017 4.934 1.00 83.00 72 PRO A O 1
ATOM 575 N N . ASN A 1 73 ? -0.305 -8.899 6.272 1.00 86.62 73 ASN A N 1
ATOM 576 C CA . ASN A 1 73 ? -0.939 -8.166 7.355 1.00 86.62 73 ASN A CA 1
ATOM 577 C C . ASN A 1 73 ? -0.971 -6.642 7.128 1.00 86.62 73 ASN A C 1
ATOM 579 O O . ASN A 1 73 ? -1.378 -5.902 8.007 1.00 86.62 73 ASN A O 1
ATOM 583 N N . VAL A 1 74 ? -0.529 -6.139 5.974 1.00 92.69 74 VAL A N 1
ATOM 584 C CA . VAL A 1 74 ? -0.526 -4.710 5.643 1.00 92.69 74 VAL A CA 1
ATOM 585 C C . VAL A 1 74 ? -1.566 -4.450 4.558 1.00 92.69 74 VAL A C 1
ATOM 587 O O . VAL A 1 74 ? -1.446 -4.954 3.441 1.00 92.69 74 VAL A O 1
ATOM 590 N N . CYS A 1 75 ? -2.571 -3.626 4.857 1.00 94.62 75 CYS A N 1
ATOM 591 C CA . CYS A 1 75 ? -3.514 -3.107 3.862 1.00 94.62 75 CYS A CA 1
ATOM 592 C C . CYS A 1 75 ? -3.352 -1.610 3.664 1.00 94.62 75 CYS A C 1
ATOM 594 O O . CYS A 1 75 ? -2.991 -0.885 4.590 1.00 94.62 75 CYS A O 1
ATOM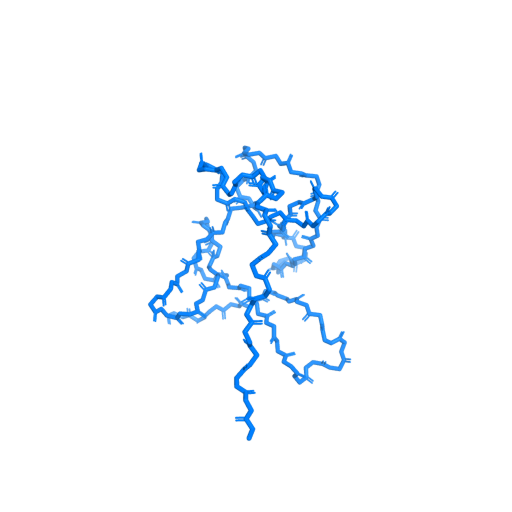 596 N N . LEU A 1 76 ? -3.676 -1.155 2.454 1.00 95.38 76 LEU A N 1
ATOM 597 C CA . LEU A 1 76 ? -3.903 0.253 2.188 1.00 95.38 76 LEU A CA 1
ATOM 598 C C . LEU A 1 76 ? -5.222 0.675 2.833 1.00 95.38 76 LEU A C 1
ATOM 600 O O . LEU A 1 76 ? -6.257 0.055 2.589 1.00 95.38 76 LEU A O 1
ATOM 604 N N . ASP A 1 77 ? -5.170 1.735 3.623 1.00 92.88 77 ASP A N 1
ATOM 605 C CA . ASP A 1 77 ? -6.316 2.279 4.329 1.00 92.88 77 ASP A CA 1
ATOM 606 C C . ASP A 1 77 ? -6.542 3.740 3.928 1.00 92.88 77 ASP A C 1
ATOM 608 O O . ASP A 1 77 ? -5.606 4.536 3.803 1.00 92.88 77 ASP A O 1
ATOM 612 N N . ALA A 1 78 ? -7.803 4.069 3.679 1.00 90.94 78 ALA A N 1
ATOM 613 C CA . ALA A 1 78 ? -8.250 5.401 3.312 1.00 90.94 78 ALA A CA 1
ATOM 614 C C . ALA A 1 78 ? -9.451 5.755 4.186 1.00 90.94 78 ALA A C 1
ATOM 616 O O . ALA A 1 78 ? -10.595 5.740 3.730 1.00 90.94 78 ALA A O 1
ATOM 617 N N . ASP A 1 79 ? -9.174 6.038 5.457 1.00 88.50 79 ASP A N 1
ATOM 618 C CA . ASP A 1 79 ? -10.178 6.451 6.426 1.00 88.50 79 ASP A CA 1
ATOM 619 C C . ASP A 1 79 ? -10.711 7.856 6.076 1.00 88.50 79 ASP A C 1
ATOM 621 O O . ASP A 1 79 ? -9.974 8.846 6.172 1.00 88.50 79 ASP A O 1
ATOM 625 N N . PRO A 1 80 ? -11.992 7.996 5.683 1.00 88.81 80 PRO A N 1
ATOM 626 C CA . PRO A 1 80 ? -12.571 9.300 5.370 1.00 88.81 80 PRO A CA 1
ATOM 627 C C . PRO A 1 80 ? -12.716 10.203 6.605 1.00 88.81 80 PRO A C 1
ATOM 629 O O . PRO A 1 80 ? -13.011 11.391 6.449 1.00 88.81 80 PRO A O 1
ATOM 632 N N . THR A 1 81 ? -12.549 9.651 7.810 1.00 92.06 81 THR A N 1
ATOM 633 C CA . THR A 1 81 ? -12.619 10.372 9.082 1.00 92.06 81 THR A CA 1
ATOM 634 C C . THR A 1 81 ? -11.264 10.889 9.561 1.00 92.06 81 THR A C 1
ATOM 636 O O . THR A 1 81 ? -11.245 11.747 10.446 1.00 92.06 81 THR A O 1
ATOM 639 N N . ASP A 1 82 ? -10.147 10.476 8.942 1.00 88.44 82 ASP A N 1
ATOM 640 C CA . ASP A 1 82 ? -8.841 11.085 9.211 1.00 88.44 82 ASP A CA 1
ATOM 641 C C . ASP A 1 82 ? -8.904 12.585 8.853 1.00 88.44 82 ASP A C 1
ATOM 643 O O . ASP A 1 82 ? -9.154 12.932 7.690 1.00 88.44 82 ASP A O 1
ATOM 647 N N . PRO A 1 83 ? -8.643 13.506 9.804 1.00 91.94 83 PRO A N 1
ATOM 648 C CA . PRO A 1 83 ? -8.623 14.942 9.536 1.00 91.94 83 PRO A CA 1
ATOM 649 C C . PRO A 1 83 ? -7.676 15.346 8.399 1.00 91.94 83 PRO A C 1
ATOM 651 O O . PRO A 1 83 ? -7.920 16.338 7.712 1.00 91.94 83 PRO A O 1
ATOM 654 N N . GLN A 1 84 ? -6.598 14.585 8.189 1.00 92.12 84 GLN A N 1
ATOM 655 C CA . GLN A 1 84 ? -5.628 14.813 7.119 1.00 92.12 84 GLN A CA 1
ATOM 656 C C . GLN A 1 84 ? -6.065 14.203 5.784 1.00 92.12 84 GLN A C 1
ATOM 658 O O . GLN A 1 84 ? -5.474 14.539 4.756 1.00 92.12 84 GLN A O 1
ATOM 663 N N . ARG A 1 85 ? -7.080 13.323 5.785 1.00 88.88 85 ARG A N 1
ATOM 664 C CA . ARG A 1 85 ? -7.589 12.589 4.612 1.00 88.88 85 ARG A CA 1
ATOM 665 C C . ARG A 1 85 ? -6.474 11.919 3.809 1.00 88.88 85 ARG A C 1
ATOM 667 O O . ARG A 1 85 ? -6.536 11.842 2.580 1.00 88.88 85 ARG A O 1
ATOM 674 N N . LYS A 1 86 ? -5.407 11.508 4.495 1.00 89.75 86 LYS A N 1
ATOM 675 C CA . LYS A 1 86 ? -4.270 10.846 3.865 1.00 89.75 86 LYS A CA 1
ATOM 676 C C . LYS A 1 86 ? -4.594 9.374 3.691 1.00 89.75 86 LYS A C 1
ATOM 678 O 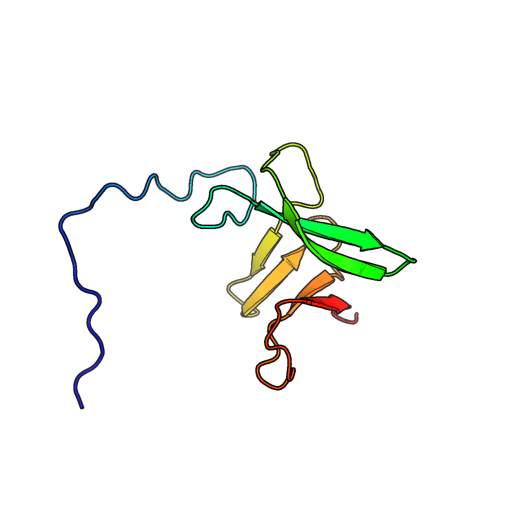O . LYS A 1 86 ? -5.361 8.782 4.440 1.00 89.75 86 LYS A O 1
ATOM 683 N N . VAL A 1 87 ? -3.940 8.787 2.706 1.00 92.38 87 VAL A N 1
ATOM 684 C CA . VAL A 1 87 ? -3.839 7.339 2.628 1.00 92.38 87 VAL A CA 1
ATOM 685 C C . VAL A 1 87 ? -2.782 6.889 3.633 1.00 92.38 87 VAL A C 1
ATOM 687 O O . VAL A 1 87 ? -1.732 7.523 3.771 1.00 92.38 87 VAL A O 1
ATOM 690 N N . GLN A 1 88 ? -3.055 5.790 4.319 1.00 93.56 88 GLN A N 1
ATOM 691 C CA . GLN A 1 88 ? -2.154 5.152 5.267 1.00 93.56 88 GLN A CA 1
ATOM 692 C C . GLN A 1 88 ? -2.098 3.648 5.027 1.00 93.56 88 GLN A C 1
ATOM 694 O O . GLN A 1 88 ? -2.716 3.116 4.107 1.00 93.56 88 GLN A O 1
ATOM 699 N N . VAL A 1 89 ? -1.308 2.968 5.844 1.00 93.94 89 VAL A N 1
ATOM 700 C CA . VAL A 1 89 ? -1.325 1.514 5.933 1.00 93.94 89 VAL A CA 1
ATOM 701 C C . VAL A 1 89 ? -1.742 1.113 7.331 1.00 93.94 89 VAL A C 1
ATOM 703 O O . VAL A 1 89 ? -1.385 1.781 8.303 1.00 93.94 89 VAL A O 1
ATOM 706 N N . TRP A 1 90 ? -2.489 0.023 7.418 1.00 89.12 90 TRP A N 1
ATOM 707 C CA . TRP A 1 90 ? -2.968 -0.513 8.681 1.00 89.12 90 TRP A CA 1
ATOM 708 C C . TRP A 1 90 ? -2.641 -1.999 8.794 1.00 89.12 90 TRP A C 1
ATOM 710 O O . TRP A 1 90 ? -2.574 -2.701 7.779 1.00 89.12 90 TRP A O 1
ATOM 720 N N . ASP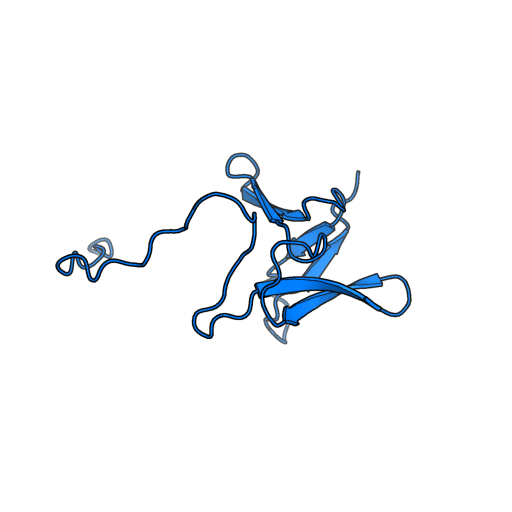 A 1 91 ? -2.428 -2.452 10.030 1.00 81.62 91 ASP A N 1
ATOM 721 C CA . ASP A 1 91 ? -2.278 -3.873 10.327 1.00 81.62 91 ASP A CA 1
ATOM 722 C C . ASP A 1 91 ? -3.656 -4.529 10.246 1.00 81.62 91 ASP A C 1
ATOM 724 O O . ASP A 1 91 ? -4.570 -4.151 10.978 1.00 81.62 91 ASP A O 1
ATOM 728 N N . THR A 1 92 ? -3.846 -5.475 9.336 1.00 67.69 92 THR A N 1
ATOM 729 C CA . THR A 1 92 ? -5.176 -6.021 9.038 1.00 67.69 92 THR A CA 1
ATOM 730 C C . THR A 1 92 ? -5.756 -6.880 10.154 1.00 67.69 92 THR A C 1
ATOM 732 O O . THR A 1 92 ? -6.886 -7.342 10.019 1.00 67.69 92 THR A O 1
ATOM 735 N N . GLY A 1 93 ? -5.017 -7.084 11.246 1.00 63.22 93 GLY A N 1
ATOM 736 C CA . GLY A 1 93 ? -5.328 -8.130 12.206 1.00 63.22 93 GLY A CA 1
ATOM 737 C C . GLY A 1 93 ? -5.149 -9.523 11.583 1.00 63.22 93 GLY A C 1
ATOM 738 O O . GLY A 1 93 ? -4.837 -9.631 10.390 1.00 63.22 93 GLY A O 1
ATOM 739 N N . PRO A 1 94 ? -5.275 -10.582 12.401 1.00 51.75 94 PRO A N 1
ATOM 740 C CA . PRO A 1 94 ? -5.285 -11.966 11.929 1.00 51.75 94 PRO A CA 1
ATOM 741 C C . PRO A 1 94 ? -6.491 -12.278 11.032 1.00 51.75 94 PRO A C 1
ATOM 743 O O . PRO A 1 94 ? -7.576 -11.691 11.253 1.00 51.75 94 PRO A O 1
#

Foldseek 3Di:
DDDPDDPPDPDPPPVDPDDDLQWDADPVQWTWFFDDDPNDTWIDTDHDDSVDLRRHWDCDPVVRWIARPVQRQWTWDQDPPPPVSDITIDRNDD